Protein AF-A0A534MS33-F1 (afdb_monomer_lite)

Foldseek 3Di:
DDPPPPPLDQKDWDKPVCDVPQADLVRHGDDDPPKDFPDKDFQKWKWKWWAPDDDDIDTRDHTPLAGFGWMWTDIPFKIKIKGQDDLCVVLVVQPDPVSVVVSVVVSVVSVVSNVSSMIIMMIGGLVQWAWPDWDFDFDFWGKIWTWTQGVVRITMIMIMTRNDGGDVVVSVSVVVSNPD

Radius of gyration: 16.71 Å; chains: 1; bounding box: 50×50×39 Å

pLDDT: mean 86.31, std 13.97, range [28.98, 98.0]

Sequence (180 aa):
METTTYSSAGVRAGDSEGLGRVYAESGDIVLIPDEEVLKTSPGWDIDVTSPWRKILPKLIFAGFSGKASSELYITNQRIVLLREIDLWRELREELSPLGIPSAAAKELHLRRLKSAGVRQFCEIKPRNFRVVRMKRLDRRWSWLDLRLLDVDNTRYEITFAKTEGLDPETLTLIQAQFQH

Structure (mmCIF, N/CA/C/O backbone):
data_AF-A0A534MS33-F1
#
_entry.id   AF-A0A534MS33-F1
#
loop_
_atom_site.group_PDB
_atom_site.id
_atom_site.type_symbol
_atom_site.label_atom_id
_atom_site.label_alt_id
_atom_site.label_comp_id
_atom_site.label_asym_id
_atom_site.label_entity_id
_atom_site.label_seq_id
_atom_site.pdbx_PDB_ins_code
_atom_site.Cartn_x
_atom_site.Cartn_y
_atom_site.Cartn_z
_atom_site.occupancy
_atom_site.B_iso_or_equiv
_atom_site.auth_seq_id
_atom_site.auth_comp_id
_atom_site.auth_asym_id
_atom_site.auth_atom_id
_atom_site.pdbx_PDB_model_num
ATOM 1 N N . MET A 1 1 ? -5.876 -30.493 -7.599 1.00 35.25 1 MET A N 1
ATOM 2 C CA . MET A 1 1 ? -6.443 -29.231 -7.080 1.00 35.25 1 MET A CA 1
ATOM 3 C C . MET A 1 1 ? -5.597 -28.820 -5.896 1.00 35.25 1 MET A C 1
ATOM 5 O O . MET A 1 1 ? -5.782 -29.352 -4.812 1.00 35.25 1 MET A O 1
ATOM 9 N N . GLU A 1 2 ? -4.606 -27.965 -6.125 1.00 28.98 2 GLU A N 1
ATOM 10 C CA . GLU A 1 2 ? -3.799 -27.407 -5.042 1.00 28.98 2 GLU A CA 1
ATOM 11 C C . GLU A 1 2 ? -4.600 -26.278 -4.398 1.00 28.98 2 GLU A C 1
ATOM 13 O O . GLU A 1 2 ? -4.785 -25.206 -4.975 1.00 28.98 2 GLU A O 1
ATOM 18 N N . THR A 1 3 ? -5.138 -26.545 -3.210 1.00 31.30 3 THR A N 1
ATOM 19 C CA . THR A 1 3 ? -5.645 -25.514 -2.306 1.00 31.30 3 THR A CA 1
ATOM 20 C C . THR A 1 3 ? -4.481 -24.599 -1.963 1.00 31.30 3 THR A C 1
ATOM 22 O O . THR A 1 3 ? -3.676 -24.900 -1.085 1.00 31.30 3 THR A O 1
ATOM 25 N N . THR A 1 4 ? -4.365 -23.503 -2.709 1.00 34.94 4 THR A N 1
ATOM 26 C CA . THR A 1 4 ? -3.428 -22.427 -2.407 1.00 34.94 4 THR A CA 1
ATOM 27 C C . THR A 1 4 ? -3.861 -21.858 -1.065 1.00 34.94 4 THR A C 1
ATOM 29 O O . THR A 1 4 ? -4.913 -21.227 -0.965 1.00 34.94 4 THR A O 1
ATOM 32 N N . THR A 1 5 ? -3.099 -22.153 -0.017 1.00 36.44 5 THR A N 1
ATOM 33 C CA . THR A 1 5 ? -3.295 -21.608 1.322 1.00 36.44 5 THR A CA 1
ATOM 34 C C . THR A 1 5 ? -3.230 -20.090 1.195 1.00 36.44 5 THR A C 1
ATOM 36 O O . THR A 1 5 ? -2.153 -19.519 1.021 1.00 36.44 5 THR A O 1
ATOM 39 N N . TYR A 1 6 ? -4.387 -19.426 1.195 1.00 42.19 6 TYR A N 1
ATOM 40 C CA . TYR A 1 6 ? -4.446 -17.975 1.281 1.00 42.19 6 TYR A CA 1
ATOM 41 C C . TYR A 1 6 ? -3.766 -17.601 2.591 1.00 42.19 6 TYR A C 1
ATOM 43 O O . TYR A 1 6 ? -4.281 -17.892 3.668 1.00 42.19 6 TYR A O 1
ATOM 51 N N . SER A 1 7 ? -2.570 -17.021 2.497 1.00 46.31 7 SER A N 1
ATOM 52 C CA . SER A 1 7 ? -1.886 -16.480 3.662 1.00 46.31 7 SER A CA 1
ATOM 53 C C . SER A 1 7 ? -2.839 -15.501 4.352 1.00 46.31 7 SER A C 1
ATOM 55 O O . SER A 1 7 ? -3.325 -14.552 3.730 1.00 46.31 7 SER A O 1
ATOM 57 N N . SER A 1 8 ? -3.130 -15.772 5.625 1.00 61.47 8 SER A N 1
ATOM 58 C CA . SER A 1 8 ? -3.946 -14.947 6.523 1.00 61.47 8 SER A CA 1
ATOM 59 C C . SER A 1 8 ? -3.310 -13.594 6.837 1.00 61.47 8 SER A C 1
ATOM 61 O O . SER A 1 8 ? -3.941 -12.775 7.501 1.00 61.47 8 SER A O 1
ATOM 63 N N . ALA A 1 9 ? -2.083 -13.355 6.363 1.00 78.19 9 ALA A N 1
ATOM 64 C CA . ALA A 1 9 ? -1.310 -12.168 6.670 1.00 78.19 9 ALA A CA 1
ATOM 65 C C . ALA A 1 9 ? -2.086 -10.893 6.318 1.00 78.19 9 ALA A C 1
ATOM 67 O O . ALA A 1 9 ? -2.574 -10.725 5.194 1.00 78.19 9 ALA A O 1
ATOM 68 N N . GLY A 1 10 ? -2.169 -9.978 7.283 1.00 87.62 10 GLY A N 1
ATOM 69 C CA . GLY A 1 10 ? -2.824 -8.689 7.097 1.00 87.62 10 GLY A CA 1
ATOM 70 C C . GLY A 1 10 ? -2.099 -7.772 6.103 1.00 87.62 10 GLY A C 1
ATOM 71 O O . GLY A 1 10 ? -2.721 -6.852 5.578 1.00 87.62 10 GLY A O 1
ATOM 72 N N . VAL A 1 11 ? -0.817 -8.026 5.798 1.00 92.62 11 VAL A N 1
ATOM 73 C CA . VAL A 1 11 ? -0.078 -7.360 4.709 1.00 92.62 11 VAL A CA 1
ATOM 74 C C . VAL A 1 11 ? 0.503 -8.383 3.740 1.00 92.62 11 VAL A C 1
ATOM 76 O O . VAL A 1 11 ? 1.163 -9.338 4.155 1.00 92.62 11 VAL A O 1
ATOM 79 N N . ARG A 1 12 ? 0.351 -8.113 2.444 1.00 93.75 12 ARG A N 1
ATOM 80 C CA . ARG A 1 12 ? 1.024 -8.815 1.352 1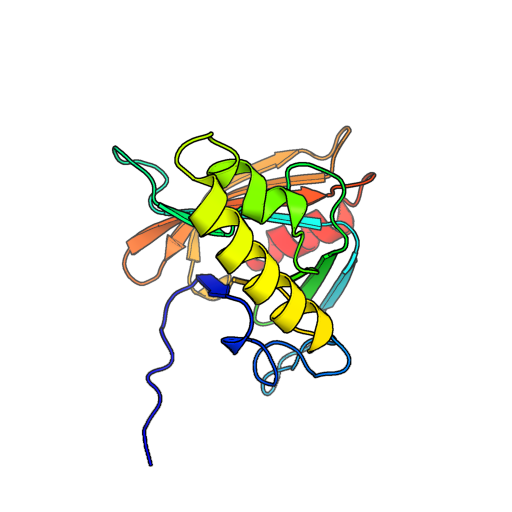.00 93.75 12 ARG A CA 1
ATOM 81 C C . ARG A 1 12 ? 1.672 -7.800 0.415 1.00 93.75 12 ARG A C 1
ATOM 83 O O . ARG A 1 12 ? 1.039 -6.836 0.014 1.00 93.75 12 ARG A O 1
ATOM 90 N N . ALA A 1 13 ? 2.926 -8.017 0.051 1.00 92.94 13 ALA A N 1
ATOM 91 C CA . ALA A 1 13 ? 3.649 -7.170 -0.889 1.00 92.94 13 ALA A CA 1
ATOM 92 C C . ALA A 1 13 ? 4.372 -8.038 -1.917 1.00 92.94 13 ALA A C 1
ATOM 94 O O . ALA A 1 13 ? 4.709 -9.179 -1.599 1.00 92.94 13 ALA A O 1
ATOM 95 N N . GLY A 1 14 ? 4.579 -7.503 -3.117 1.00 90.75 14 GLY A N 1
ATOM 96 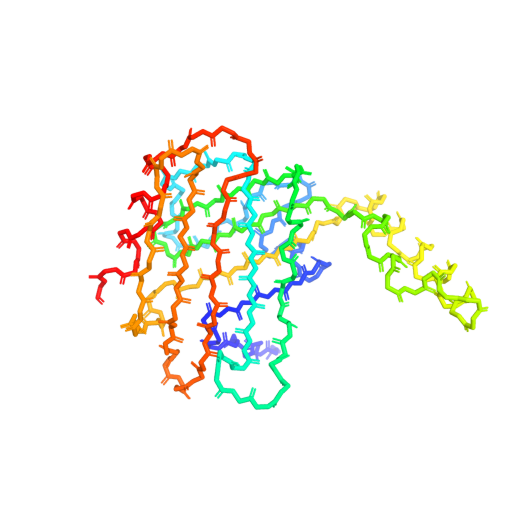C CA . GLY A 1 14 ? 5.119 -8.277 -4.229 1.00 90.75 14 GLY A CA 1
ATOM 97 C C . GLY A 1 14 ? 5.215 -7.510 -5.540 1.00 90.75 14 GLY A C 1
ATOM 98 O O . GLY A 1 14 ? 5.023 -6.290 -5.572 1.00 90.75 14 GLY A O 1
ATOM 99 N N . ASP A 1 15 ? 5.474 -8.240 -6.625 1.00 88.94 15 ASP A N 1
ATOM 100 C CA . ASP A 1 15 ? 5.525 -7.705 -7.985 1.00 88.94 15 ASP A CA 1
ATOM 101 C C . ASP A 1 15 ? 4.726 -8.555 -8.994 1.00 88.94 15 ASP A C 1
ATOM 103 O O . ASP A 1 15 ? 3.513 -8.386 -9.166 1.00 88.94 15 ASP A O 1
ATOM 107 N N . SER A 1 16 ? 5.404 -9.474 -9.666 1.00 87.50 16 SER A N 1
ATOM 108 C CA . SER A 1 16 ? 4.950 -10.385 -10.706 1.00 87.50 16 SER A CA 1
ATOM 109 C C . SER A 1 16 ? 3.838 -11.316 -10.237 1.00 87.50 16 SER A C 1
ATOM 111 O O . SER A 1 16 ? 2.923 -11.606 -11.005 1.00 87.50 16 SER A O 1
ATOM 113 N N . GLU A 1 17 ? 3.828 -11.720 -8.965 1.00 90.69 17 GLU A N 1
ATOM 114 C CA . GLU A 1 17 ? 2.752 -12.532 -8.392 1.00 90.69 17 GLU A CA 1
ATOM 115 C C . GLU A 1 17 ? 1.438 -11.760 -8.191 1.00 90.69 17 GLU A C 1
ATOM 117 O O . GLU A 1 17 ? 0.418 -12.360 -7.825 1.00 90.69 17 GLU A O 1
ATOM 122 N N . GLY A 1 18 ? 1.468 -10.437 -8.367 1.00 89.31 18 GLY A N 1
ATOM 123 C CA . GLY A 1 18 ? 0.291 -9.577 -8.359 1.00 89.31 18 GLY A CA 1
ATOM 124 C C . GLY A 1 18 ? -0.425 -9.531 -9.708 1.00 89.31 18 GLY A C 1
ATOM 125 O O . GLY A 1 18 ? -1.631 -9.281 -9.731 1.00 89.31 18 GLY A O 1
ATOM 126 N N . LEU A 1 19 ? 0.259 -9.822 -10.817 1.00 92.31 19 LEU A N 1
ATOM 127 C CA . LEU A 1 19 ? -0.343 -9.766 -12.148 1.00 92.31 19 LEU A CA 1
ATOM 128 C C . LEU A 1 19 ? -1.419 -10.854 -12.312 1.00 92.31 19 LEU A C 1
ATOM 130 O O . LEU A 1 19 ? -1.204 -12.027 -12.003 1.00 92.31 19 LEU A O 1
ATOM 134 N N . GLY A 1 20 ? -2.609 -10.447 -12.752 1.00 91.00 20 GLY A N 1
ATOM 135 C CA . GLY A 1 20 ? -3.798 -11.293 -12.878 1.00 91.00 20 GLY A CA 1
ATOM 136 C C . GLY A 1 20 ? -4.455 -11.682 -11.546 1.00 91.00 20 GLY A C 1
ATOM 137 O O . GLY A 1 20 ? -5.438 -12.418 -11.554 1.00 91.00 20 GLY A O 1
ATOM 138 N N . ARG A 1 21 ? -3.929 -11.220 -10.400 1.00 92.81 21 ARG A N 1
ATOM 139 C CA . ARG A 1 21 ? -4.440 -11.560 -9.053 1.00 92.81 21 ARG A CA 1
ATOM 140 C C . ARG A 1 21 ? -4.799 -10.341 -8.209 1.00 92.81 21 ARG A C 1
ATOM 142 O O . ARG A 1 21 ? -5.803 -10.352 -7.508 1.00 92.81 21 ARG A O 1
ATOM 149 N N . VAL A 1 22 ? -3.941 -9.331 -8.232 1.00 94.38 22 VAL A N 1
ATOM 150 C CA . VAL A 1 22 ? -4.093 -8.051 -7.529 1.00 94.38 22 VAL A CA 1
ATOM 151 C C . VAL A 1 22 ? -4.350 -6.939 -8.535 1.00 94.38 22 VAL A C 1
ATOM 153 O O . VAL A 1 22 ? -5.154 -6.056 -8.265 1.00 94.38 22 VAL A O 1
ATOM 156 N N . TYR A 1 23 ? -3.711 -7.002 -9.703 1.00 94.62 23 TYR A N 1
ATOM 157 C CA . TYR A 1 23 ? -3.913 -6.055 -10.793 1.00 94.62 23 TYR A CA 1
ATOM 158 C C . TYR A 1 23 ? -3.936 -6.763 -12.150 1.00 94.62 23 TYR A C 1
ATOM 160 O O . TYR A 1 23 ? -3.331 -7.823 -12.319 1.00 94.62 23 TYR A O 1
ATOM 168 N N . ALA A 1 24 ? -4.676 -6.202 -13.100 1.00 92.50 24 ALA A N 1
ATOM 169 C CA . ALA A 1 24 ? -4.815 -6.715 -14.456 1.00 92.50 24 ALA A CA 1
ATOM 170 C C . ALA A 1 24 ? -3.652 -6.249 -15.344 1.00 92.50 24 ALA A C 1
ATOM 172 O O . ALA A 1 24 ? -2.879 -5.372 -14.965 1.00 92.50 24 ALA A O 1
ATOM 173 N N . GLU A 1 25 ? -3.550 -6.790 -16.559 1.00 88.94 25 GLU A N 1
ATOM 174 C CA . GLU A 1 25 ? -2.562 -6.336 -17.552 1.00 88.94 25 GLU A CA 1
ATOM 175 C C . GLU A 1 25 ? -2.744 -4.858 -17.939 1.00 88.94 25 GLU A C 1
ATOM 177 O O . GLU A 1 25 ? -1.766 -4.179 -18.241 1.00 88.94 25 GLU A O 1
ATOM 182 N N . SER A 1 26 ? -3.974 -4.329 -17.862 1.00 88.75 26 SER A N 1
ATOM 183 C CA . SER A 1 26 ? -4.252 -2.892 -18.018 1.00 88.75 26 SER A CA 1
ATOM 184 C C . SER A 1 26 ? -3.637 -2.042 -16.902 1.00 88.75 26 SER A C 1
ATOM 186 O O . SER A 1 26 ? -3.426 -0.841 -17.072 1.00 88.75 26 SER A O 1
ATOM 188 N N . GLY A 1 27 ? -3.322 -2.666 -15.765 1.00 86.50 27 GLY A N 1
ATOM 189 C CA . GLY A 1 27 ? -2.829 -2.018 -14.563 1.00 86.50 27 GLY A CA 1
ATOM 190 C C . GLY A 1 27 ? -3.897 -1.685 -13.526 1.00 86.50 27 GLY A C 1
ATOM 191 O O . GLY A 1 27 ? -3.531 -1.256 -12.431 1.00 86.50 27 GLY A O 1
ATOM 192 N N . ASP A 1 28 ? -5.173 -1.898 -13.847 1.00 90.81 28 ASP A N 1
ATOM 193 C CA . ASP A 1 28 ? -6.286 -1.689 -12.919 1.00 90.81 28 ASP A CA 1
ATOM 194 C C . ASP A 1 28 ? -6.288 -2.753 -11.818 1.00 90.81 28 ASP A C 1
ATOM 196 O O . ASP A 1 28 ? -5.820 -3.878 -12.020 1.00 90.81 28 ASP A O 1
ATOM 200 N N . ILE A 1 29 ? -6.851 -2.427 -10.654 1.00 95.38 29 ILE A N 1
ATOM 201 C CA . ILE A 1 29 ? -7.039 -3.401 -9.575 1.00 95.38 29 ILE A CA 1
ATOM 202 C C . ILE A 1 29 ? -7.985 -4.536 -10.008 1.00 95.38 29 ILE A C 1
ATOM 204 O O . ILE A 1 29 ? -9.042 -4.308 -10.594 1.00 95.38 29 ILE A O 1
ATOM 208 N N . VAL A 1 30 ? -7.623 -5.776 -9.677 1.00 96.50 30 VAL A N 1
ATOM 209 C CA . VAL A 1 30 ? -8.512 -6.939 -9.807 1.00 96.50 30 VAL A CA 1
ATOM 210 C C . VAL A 1 30 ? -9.322 -7.059 -8.528 1.00 96.50 30 VAL A C 1
ATOM 212 O O . VAL A 1 30 ? -8.767 -7.384 -7.476 1.00 96.50 30 VAL A O 1
ATOM 215 N N . LEU A 1 31 ? -10.625 -6.800 -8.623 1.00 95.75 31 LEU A N 1
ATOM 216 C CA . LEU A 1 31 ? -11.543 -6.883 -7.492 1.00 95.75 31 LEU A CA 1
ATOM 217 C C . LEU A 1 31 ? -11.856 -8.337 -7.130 1.00 95.75 31 LEU A C 1
ATOM 219 O O . LEU A 1 31 ? -12.040 -9.185 -8.007 1.00 95.75 31 LEU A O 1
ATOM 223 N N . ILE A 1 32 ? -11.927 -8.622 -5.832 1.00 93.62 32 ILE A N 1
ATOM 224 C CA . ILE A 1 32 ? -12.470 -9.889 -5.321 1.00 93.62 32 ILE A CA 1
ATOM 225 C C . ILE A 1 32 ? -14.007 -9.817 -5.236 1.00 93.62 32 ILE A C 1
ATOM 227 O O . ILE A 1 32 ? -14.574 -8.728 -5.323 1.00 93.62 32 ILE A O 1
ATOM 231 N N . PRO A 1 33 ? -14.721 -10.953 -5.103 1.00 94.44 33 PRO A N 1
ATOM 232 C CA . PRO A 1 33 ? -16.175 -10.930 -4.961 1.00 94.44 33 PRO A CA 1
ATOM 233 C C . PRO A 1 33 ? -16.627 -10.013 -3.816 1.00 94.44 33 PRO A C 1
ATOM 235 O O . PRO A 1 33 ? -16.017 -10.004 -2.744 1.00 94.44 33 PRO A O 1
ATOM 238 N N . ASP A 1 34 ? -17.676 -9.228 -4.073 1.00 95.00 34 ASP A N 1
ATOM 239 C CA . ASP A 1 34 ? -18.244 -8.225 -3.158 1.00 95.00 34 ASP A CA 1
ATOM 240 C C . ASP A 1 34 ? -17.270 -7.096 -2.753 1.00 95.00 34 ASP A C 1
ATOM 242 O O . ASP A 1 34 ? -17.501 -6.364 -1.782 1.00 95.00 34 ASP A O 1
ATOM 246 N N . GLU A 1 35 ? -16.141 -6.963 -3.455 1.00 96.88 35 GLU A N 1
ATOM 247 C CA . GLU A 1 35 ? -15.215 -5.849 -3.290 1.00 96.88 35 GLU A CA 1
ATOM 248 C C . GLU A 1 35 ? -15.624 -4.686 -4.187 1.00 96.88 35 GLU A C 1
ATOM 250 O O . GLU A 1 35 ? -15.779 -4.831 -5.398 1.00 96.88 35 GLU A O 1
ATOM 255 N N . GLU A 1 36 ? -15.738 -3.507 -3.588 1.00 97.00 36 GLU A N 1
ATOM 256 C CA . GLU A 1 36 ? -16.054 -2.269 -4.289 1.00 97.00 36 GLU A CA 1
ATOM 257 C C . GLU A 1 36 ? -14.983 -1.223 -4.001 1.00 97.00 36 GLU A C 1
ATOM 259 O O . GLU A 1 36 ? -14.555 -1.037 -2.855 1.00 97.00 36 GLU A O 1
ATOM 264 N N . VAL A 1 37 ? -14.559 -0.516 -5.048 1.00 97.62 37 VAL A N 1
ATOM 265 C CA . VAL A 1 37 ? -13.640 0.614 -4.913 1.00 97.62 37 VAL A CA 1
ATOM 266 C C . VAL A 1 37 ? -14.396 1.784 -4.297 1.00 97.62 37 VAL A C 1
ATOM 268 O O . VAL A 1 37 ? -15.298 2.348 -4.909 1.00 97.62 37 VAL A O 1
ATOM 271 N N . LEU A 1 38 ? -13.993 2.174 -3.089 1.00 97.62 38 LEU A N 1
ATOM 272 C CA . LEU A 1 38 ? -14.515 3.357 -2.409 1.00 97.62 38 LEU A CA 1
ATOM 273 C C . LEU A 1 38 ? -13.832 4.622 -2.927 1.00 97.62 38 LEU A C 1
ATOM 275 O O . LEU A 1 38 ? -14.466 5.668 -3.054 1.00 97.62 38 LEU A O 1
ATOM 279 N N . LYS A 1 39 ? -12.525 4.535 -3.201 1.00 97.31 39 LYS A N 1
ATOM 280 C CA . LYS A 1 39 ? -11.740 5.639 -3.753 1.00 97.31 39 LYS A CA 1
ATOM 281 C C . LYS A 1 39 ? -10.471 5.149 -4.434 1.00 97.31 39 LYS A C 1
ATOM 283 O O . LYS A 1 39 ? -9.802 4.248 -3.932 1.00 97.31 39 LYS A O 1
ATOM 288 N N . THR A 1 40 ? -10.097 5.849 -5.496 1.00 97.00 40 THR A N 1
ATOM 289 C CA . THR A 1 40 ? -8.774 5.765 -6.114 1.00 97.00 40 THR A CA 1
ATOM 290 C C . THR A 1 40 ? -8.076 7.113 -5.963 1.00 97.00 40 THR A C 1
ATOM 292 O O . THR A 1 40 ? -8.693 8.158 -6.181 1.00 97.00 40 THR A O 1
ATOM 295 N N . SER A 1 41 ? -6.808 7.118 -5.551 1.00 95.56 41 SER A N 1
ATOM 296 C CA . SER A 1 41 ? -6.026 8.349 -5.411 1.00 95.56 41 SER A CA 1
ATOM 297 C C . SER A 1 41 ? -4.579 8.141 -5.872 1.00 95.56 41 SER A C 1
ATOM 299 O O . SER A 1 41 ? -3.881 7.287 -5.321 1.00 95.56 41 SER A O 1
ATOM 301 N N . PRO A 1 42 ? -4.088 8.917 -6.854 1.00 94.88 42 PRO A N 1
ATOM 302 C CA . PRO A 1 42 ? -2.712 8.806 -7.327 1.00 94.88 42 PRO A CA 1
ATOM 303 C C . PRO A 1 42 ? -1.722 9.485 -6.373 1.00 94.88 42 PRO A C 1
ATOM 305 O O . PRO A 1 42 ? -2.115 10.296 -5.534 1.00 94.88 42 PRO A O 1
ATOM 308 N N . GLY A 1 43 ? -0.424 9.221 -6.525 1.00 93.31 43 GLY A N 1
ATOM 309 C CA . GLY A 1 43 ? 0.634 9.959 -5.820 1.00 93.31 43 GLY A CA 1
ATOM 310 C C . GLY A 1 43 ? 0.642 9.707 -4.312 1.00 93.31 43 GLY A C 1
ATOM 311 O O . GLY A 1 43 ? 0.741 10.639 -3.510 1.00 93.31 43 GLY A O 1
ATOM 312 N N . TRP A 1 44 ? 0.477 8.444 -3.934 1.00 94.19 44 TRP A N 1
ATOM 313 C CA . TRP A 1 44 ? 0.560 7.957 -2.561 1.00 94.19 44 TRP A CA 1
ATOM 314 C C . TRP A 1 44 ? 1.716 6.983 -2.406 1.00 94.19 44 TRP A C 1
ATOM 316 O O . TRP A 1 44 ? 2.129 6.312 -3.342 1.00 94.19 44 TRP A O 1
ATOM 326 N N . ASP A 1 45 ? 2.234 6.873 -1.205 1.00 93.50 45 ASP A N 1
ATOM 327 C CA . ASP A 1 45 ? 3.324 5.974 -0.898 1.00 93.50 45 ASP A CA 1
ATOM 328 C C . ASP A 1 45 ? 3.010 5.221 0.384 1.00 93.50 45 ASP A C 1
ATOM 330 O O . ASP A 1 45 ? 2.336 5.745 1.280 1.00 93.50 45 ASP A O 1
ATOM 334 N N . ILE A 1 46 ? 3.476 3.977 0.433 1.00 94.69 46 ILE A N 1
ATOM 335 C CA . ILE A 1 46 ? 3.323 3.103 1.587 1.00 94.69 46 ILE A CA 1
ATOM 336 C C . ILE A 1 46 ? 4.695 2.579 1.967 1.00 94.69 46 ILE A C 1
ATOM 338 O O . ILE A 1 46 ? 5.412 2.051 1.119 1.00 94.69 46 ILE A O 1
ATOM 342 N N . ASP A 1 47 ? 5.018 2.684 3.250 1.00 93.94 47 ASP A N 1
ATOM 343 C CA . ASP A 1 47 ? 6.154 2.004 3.857 1.00 93.94 47 ASP A CA 1
ATOM 344 C C . ASP A 1 47 ? 5.652 1.006 4.901 1.00 93.94 47 ASP A C 1
ATOM 346 O O . ASP A 1 47 ? 4.838 1.362 5.758 1.00 93.94 47 ASP A O 1
ATOM 350 N N . VAL A 1 48 ? 6.108 -0.245 4.814 1.00 93.81 48 VAL A N 1
ATOM 351 C CA . VAL A 1 48 ? 5.723 -1.319 5.735 1.00 93.81 48 VAL A CA 1
ATOM 352 C C . VAL A 1 48 ? 6.949 -2.007 6.306 1.00 93.81 48 VAL A C 1
ATOM 354 O O . VAL A 1 48 ? 7.748 -2.604 5.578 1.00 93.81 48 VAL A O 1
ATOM 357 N N . THR A 1 49 ? 7.025 -2.042 7.634 1.00 92.38 49 THR A N 1
ATOM 358 C CA . THR A 1 49 ? 8.035 -2.809 8.368 1.00 92.38 49 THR A CA 1
ATOM 359 C C . THR A 1 49 ? 7.403 -3.741 9.395 1.00 92.38 49 THR A C 1
ATOM 361 O O . THR A 1 49 ? 6.317 -3.494 9.926 1.00 92.38 49 THR A O 1
ATOM 364 N N . SER A 1 50 ? 8.095 -4.838 9.697 1.00 88.75 50 SER A N 1
ATOM 365 C CA . SER A 1 50 ? 7.698 -5.781 10.739 1.00 88.75 50 SER A CA 1
ATOM 366 C C . SER A 1 50 ? 8.926 -6.422 11.387 1.00 88.75 50 SER A C 1
ATOM 368 O O . SER A 1 50 ? 9.805 -6.908 10.674 1.00 88.75 50 SER A O 1
ATOM 370 N N . PRO A 1 51 ? 9.023 -6.483 12.727 1.00 86.62 51 PRO A N 1
ATOM 371 C CA . PRO A 1 51 ? 8.177 -5.827 13.731 1.00 86.62 51 PRO A CA 1
ATOM 372 C C . PRO A 1 51 ? 8.577 -4.362 14.016 1.00 86.62 51 PRO A C 1
ATOM 374 O O . PRO A 1 51 ? 9.761 -4.053 14.029 1.00 86.62 51 PRO A O 1
ATOM 377 N N . TRP A 1 52 ? 7.640 -3.480 14.415 1.00 79.44 52 TRP A N 1
ATOM 378 C CA . TRP A 1 52 ? 7.951 -2.069 14.791 1.00 79.44 52 TRP A CA 1
ATOM 379 C C . TRP A 1 52 ? 8.825 -1.885 16.043 1.00 79.44 52 TRP A C 1
ATOM 381 O O . TRP A 1 52 ? 9.261 -0.784 16.372 1.00 79.44 52 TRP A O 1
ATOM 3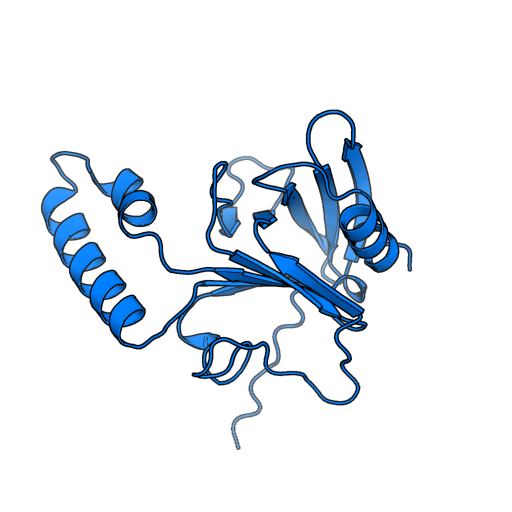91 N N . ARG A 1 53 ? 8.998 -2.935 16.850 1.00 67.62 53 ARG A N 1
ATOM 392 C CA . ARG A 1 53 ? 9.801 -2.920 18.083 1.00 67.62 53 ARG A CA 1
ATOM 393 C C . ARG A 1 53 ? 10.485 -4.271 18.229 1.00 67.62 53 ARG A C 1
ATOM 395 O O . ARG A 1 53 ? 9.916 -5.153 18.871 1.00 67.62 53 ARG A O 1
ATOM 402 N N . LYS A 1 54 ? 11.664 -4.416 17.617 1.00 66.12 54 LYS A N 1
ATOM 403 C CA . LYS A 1 54 ? 12.766 -5.338 17.962 1.00 66.12 54 LYS A CA 1
ATOM 404 C C . LYS A 1 54 ? 14.031 -4.893 17.209 1.00 66.12 54 LYS A C 1
ATOM 406 O O . LYS A 1 54 ? 13.955 -4.115 16.264 1.00 66.12 54 LYS A O 1
ATOM 411 N N . ILE A 1 55 ? 15.184 -5.367 17.674 1.00 60.84 55 ILE A N 1
ATOM 412 C CA . ILE A 1 55 ? 16.482 -5.243 17.001 1.00 60.84 55 ILE A CA 1
ATOM 413 C C . ILE A 1 55 ? 16.330 -5.829 15.582 1.00 60.84 55 ILE A C 1
ATOM 415 O O . ILE A 1 55 ? 15.910 -6.976 15.465 1.00 60.84 55 ILE A O 1
ATOM 419 N N . LEU A 1 56 ? 16.639 -5.034 14.547 1.00 69.00 56 LEU A N 1
ATOM 420 C CA . LEU A 1 56 ? 16.547 -5.365 13.110 1.00 69.00 56 LEU A CA 1
ATOM 421 C C . LEU A 1 56 ? 15.112 -5.618 12.578 1.00 69.00 56 LEU A C 1
ATOM 423 O O . LEU A 1 56 ? 14.748 -6.765 12.308 1.00 69.00 56 LEU A O 1
ATOM 427 N N . PRO A 1 57 ? 14.281 -4.571 12.397 1.00 77.19 57 PRO A N 1
ATOM 428 C CA . PRO A 1 57 ? 13.002 -4.707 11.698 1.00 77.19 57 PRO A CA 1
ATOM 429 C C . PRO A 1 57 ? 13.216 -5.147 10.242 1.00 77.19 57 PRO A C 1
ATOM 431 O O . PRO A 1 57 ? 14.109 -4.643 9.560 1.00 77.19 57 PRO A O 1
ATOM 434 N N . LYS A 1 58 ? 12.377 -6.065 9.750 1.00 83.50 58 LYS A N 1
ATOM 435 C CA . LYS A 1 58 ? 12.362 -6.455 8.339 1.00 83.50 58 LYS A CA 1
ATOM 436 C C . LYS A 1 58 ? 11.501 -5.470 7.556 1.00 83.50 58 LYS A C 1
ATOM 438 O O . LYS A 1 58 ? 10.336 -5.248 7.893 1.00 83.50 58 LYS A O 1
ATOM 443 N N . LEU A 1 59 ? 12.070 -4.916 6.492 1.00 83.25 59 LEU A N 1
ATOM 444 C CA . LEU A 1 59 ? 11.331 -4.152 5.496 1.00 83.25 59 LEU A CA 1
ATOM 445 C C . LEU A 1 59 ? 10.479 -5.120 4.669 1.00 83.25 59 LEU A C 1
ATOM 447 O O . LEU A 1 59 ? 11.004 -6.074 4.094 1.00 83.25 59 LEU A O 1
ATOM 451 N N . ILE A 1 60 ? 9.165 -4.916 4.671 1.00 85.88 60 ILE A N 1
ATOM 452 C CA . ILE A 1 60 ? 8.218 -5.714 3.879 1.00 85.88 60 ILE A CA 1
ATOM 453 C C . ILE A 1 60 ? 7.960 -5.021 2.551 1.00 85.88 60 ILE A C 1
ATOM 455 O O . ILE A 1 60 ? 7.943 -5.670 1.510 1.00 85.88 60 ILE A O 1
ATOM 459 N N . PHE A 1 61 ? 7.767 -3.707 2.595 1.00 87.00 61 PHE A N 1
ATOM 460 C CA . PHE A 1 61 ? 7.532 -2.908 1.408 1.00 87.00 61 PHE A CA 1
ATOM 461 C C . PHE A 1 61 ? 8.099 -1.513 1.621 1.00 87.00 61 PHE A C 1
ATOM 463 O O . PHE A 1 61 ? 7.649 -0.800 2.509 1.00 87.00 61 PHE A O 1
ATOM 470 N N . ALA A 1 62 ? 9.101 -1.148 0.825 1.00 84.44 62 ALA A N 1
ATOM 471 C CA . ALA A 1 62 ? 9.821 0.106 0.981 1.00 84.44 62 ALA A CA 1
ATOM 472 C C . ALA A 1 62 ? 9.069 1.271 0.326 1.00 84.44 62 ALA A C 1
ATOM 474 O O . ALA A 1 62 ? 8.977 1.325 -0.907 1.00 84.44 62 ALA A O 1
ATOM 475 N N . GLY A 1 63 ? 8.617 2.252 1.103 1.00 81.06 63 GLY A N 1
ATOM 476 C CA . GLY A 1 63 ? 8.046 3.495 0.559 1.00 81.06 63 GLY A CA 1
ATOM 477 C C . GLY A 1 63 ? 9.104 4.357 -0.135 1.00 81.06 63 GLY A C 1
ATOM 478 O O . GLY A 1 63 ? 10.234 4.403 0.336 1.00 81.06 63 GLY A O 1
ATOM 479 N N . PHE A 1 64 ? 8.788 5.006 -1.256 1.00 76.75 64 PHE A N 1
ATOM 480 C CA . PHE A 1 64 ? 9.659 5.835 -2.109 1.00 76.75 64 PHE A CA 1
ATOM 481 C C . PHE A 1 64 ? 10.195 7.122 -1.457 1.00 76.75 64 PHE A C 1
ATOM 483 O O . PHE A 1 64 ? 11.243 7.608 -1.885 1.00 76.75 64 PHE A O 1
ATOM 490 N N . SER A 1 65 ? 9.559 7.650 -0.401 1.00 69.62 65 SER A N 1
ATOM 491 C CA . SER A 1 65 ? 9.986 8.894 0.288 1.00 69.62 65 SER A CA 1
ATOM 492 C C . SER A 1 65 ? 10.128 10.119 -0.642 1.00 69.62 65 SER A C 1
ATOM 4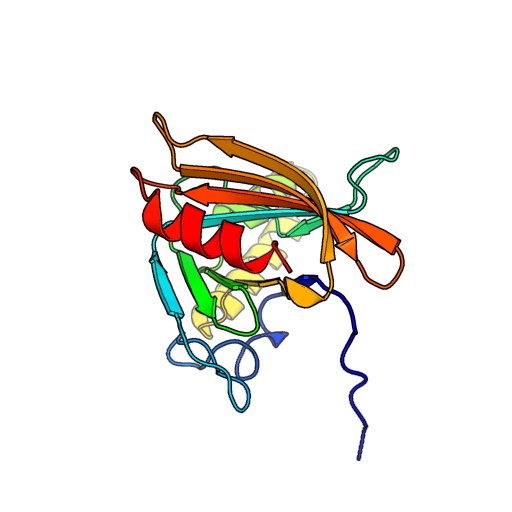94 O O . SER A 1 65 ? 10.863 11.061 -0.344 1.00 69.62 65 SER A O 1
ATOM 496 N N . GLY A 1 66 ? 9.436 10.102 -1.784 1.00 73.00 66 GLY A N 1
ATOM 497 C CA . GLY A 1 66 ? 9.521 11.088 -2.861 1.00 73.00 66 GLY A CA 1
ATOM 498 C C . GLY A 1 66 ? 8.363 10.927 -3.846 1.00 73.00 66 GLY A C 1
ATOM 499 O O . GLY A 1 66 ? 7.450 10.144 -3.593 1.00 73.00 66 GLY A O 1
ATOM 500 N N . LYS A 1 67 ? 8.378 11.664 -4.965 1.00 77.94 67 LYS A N 1
ATOM 501 C CA . LYS A 1 67 ? 7.325 11.569 -5.990 1.00 77.94 67 LYS A CA 1
ATOM 502 C C . LYS A 1 67 ? 7.284 10.149 -6.564 1.00 77.94 67 LYS A C 1
ATOM 504 O O . LYS A 1 67 ? 8.236 9.727 -7.213 1.00 77.94 67 LYS A O 1
ATOM 509 N N . ALA A 1 68 ? 6.184 9.437 -6.336 1.00 70.00 68 ALA A N 1
ATOM 510 C CA . ALA A 1 68 ? 5.964 8.098 -6.866 1.00 70.00 68 ALA A CA 1
ATOM 511 C C . ALA A 1 68 ? 4.863 8.133 -7.933 1.00 70.00 68 ALA A C 1
ATOM 513 O O . ALA A 1 68 ? 3.820 8.756 -7.729 1.00 70.00 68 ALA A O 1
ATOM 514 N N . SER A 1 69 ? 5.091 7.455 -9.063 1.00 86.56 69 SER A N 1
ATOM 515 C CA . SER A 1 69 ? 4.009 7.115 -9.992 1.00 86.56 69 SER A CA 1
ATOM 516 C C . SER A 1 69 ? 3.283 5.904 -9.424 1.00 86.56 69 SER A C 1
ATOM 518 O O . SER A 1 69 ? 3.692 4.755 -9.612 1.00 86.56 69 SER A O 1
ATOM 520 N N . SER A 1 70 ? 2.276 6.191 -8.614 1.00 93.00 70 SER A N 1
ATOM 521 C CA . SER A 1 70 ? 1.540 5.202 -7.850 1.00 93.00 70 SER A CA 1
ATOM 522 C C . SER A 1 70 ? 0.062 5.534 -7.822 1.00 93.00 70 SER A C 1
ATOM 524 O O . SER A 1 70 ? -0.344 6.693 -7.947 1.00 93.00 70 SER A O 1
ATOM 526 N N . GLU A 1 71 ? -0.728 4.500 -7.602 1.00 95.50 71 GLU A N 1
ATOM 527 C CA . GLU A 1 71 ? -2.164 4.580 -7.473 1.00 95.50 71 GLU A CA 1
ATOM 528 C C . GLU A 1 71 ? -2.600 3.788 -6.246 1.00 95.50 71 GLU A C 1
ATOM 530 O O . GLU A 1 71 ? -2.289 2.605 -6.095 1.00 95.50 71 GLU A O 1
ATOM 535 N N . LEU A 1 72 ? -3.262 4.482 -5.325 1.00 96.88 72 LEU A N 1
ATOM 536 C CA . LEU A 1 72 ? -3.806 3.907 -4.109 1.00 96.88 72 LEU A CA 1
ATOM 537 C C . LEU A 1 72 ? -5.289 3.631 -4.313 1.00 96.88 72 LEU A C 1
ATOM 539 O O . LEU A 1 72 ? -6.079 4.553 -4.516 1.00 96.88 72 LEU A O 1
ATOM 543 N N . TYR A 1 73 ? -5.652 2.366 -4.194 1.00 97.94 73 TYR A N 1
ATOM 544 C CA . TYR A 1 73 ? -7.017 1.880 -4.216 1.00 97.94 73 TYR A CA 1
ATOM 545 C C . TYR A 1 73 ? -7.456 1.603 -2.784 1.00 97.94 73 TYR A C 1
ATOM 547 O O . TYR A 1 73 ? -6.822 0.833 -2.059 1.00 97.94 73 TYR A O 1
ATOM 555 N N . ILE A 1 74 ? -8.545 2.235 -2.370 1.00 97.94 74 ILE A N 1
ATOM 556 C CA . ILE A 1 74 ? -9.193 1.976 -1.090 1.00 97.94 74 ILE A CA 1
ATOM 557 C C . ILE A 1 74 ? -10.524 1.316 -1.401 1.00 97.94 74 ILE A C 1
ATOM 559 O O . ILE A 1 74 ? -11.379 1.917 -2.053 1.00 97.94 74 ILE A O 1
ATOM 563 N N . THR A 1 75 ? -10.692 0.082 -0.942 1.00 97.88 75 THR A N 1
ATOM 564 C CA . THR A 1 75 ? -11.913 -0.698 -1.134 1.00 97.88 75 THR A CA 1
ATOM 565 C C . THR A 1 75 ? -12.605 -0.941 0.201 1.00 97.88 75 THR A C 1
ATOM 567 O O . THR A 1 75 ? -12.085 -0.605 1.267 1.00 97.88 75 THR A O 1
ATOM 570 N N . ASN A 1 76 ? -13.804 -1.514 0.156 1.00 96.31 76 ASN A N 1
ATOM 571 C CA . ASN A 1 76 ? -14.539 -1.953 1.345 1.00 96.31 76 ASN A CA 1
ATOM 572 C C . ASN A 1 76 ? -13.914 -3.183 2.049 1.00 96.31 76 ASN A C 1
ATOM 574 O O . ASN A 1 76 ? -14.363 -3.548 3.143 1.00 96.31 76 ASN A O 1
ATOM 578 N N . GLN A 1 77 ? -12.906 -3.827 1.442 1.00 95.75 77 GLN A N 1
ATOM 579 C CA . GLN A 1 77 ? -12.254 -5.032 1.974 1.00 95.75 77 GLN A CA 1
ATOM 580 C C . GLN A 1 77 ? -10.751 -4.855 2.248 1.00 95.75 77 GLN A C 1
ATOM 582 O O . GLN A 1 77 ? -10.226 -5.460 3.189 1.00 95.75 77 GLN A O 1
ATOM 587 N N . ARG A 1 78 ? -10.042 -4.043 1.456 1.00 96.69 78 ARG A N 1
ATOM 588 C CA . ARG A 1 78 ? -8.584 -3.874 1.534 1.00 96.69 78 ARG A CA 1
ATOM 589 C C . ARG A 1 78 ? -8.126 -2.518 1.001 1.00 96.69 78 ARG A C 1
ATOM 591 O O . ARG A 1 78 ? -8.869 -1.759 0.388 1.00 96.69 78 ARG A O 1
ATOM 598 N N . ILE A 1 79 ? -6.861 -2.219 1.249 1.00 98.00 79 ILE A N 1
ATOM 599 C CA . ILE A 1 79 ? -6.159 -1.074 0.681 1.00 98.00 79 ILE A CA 1
ATOM 600 C C . ILE A 1 79 ? -5.016 -1.624 -0.163 1.00 98.00 79 ILE A C 1
ATOM 602 O O . ILE A 1 79 ? -4.237 -2.444 0.322 1.00 98.00 79 ILE A O 1
ATOM 606 N N . VAL A 1 80 ? -4.920 -1.190 -1.416 1.00 97.75 80 VAL A N 1
ATOM 607 C CA . VAL A 1 80 ? -3.904 -1.659 -2.360 1.00 97.75 80 VAL A CA 1
ATOM 608 C C . VAL A 1 80 ? -3.174 -0.464 -2.949 1.00 97.75 80 VAL A C 1
ATOM 610 O O . VAL A 1 80 ? -3.781 0.384 -3.595 1.00 97.75 80 VAL A O 1
ATOM 613 N N . LEU A 1 81 ? -1.861 -0.401 -2.752 1.00 96.81 81 LEU A N 1
ATOM 614 C CA . LEU A 1 81 ? -0.996 0.496 -3.509 1.00 96.81 81 LEU A CA 1
ATOM 615 C C . LEU A 1 81 ? -0.423 -0.264 -4.699 1.00 96.81 81 LEU A C 1
ATOM 617 O O . LEU A 1 81 ? 0.219 -1.294 -4.504 1.00 96.81 81 LEU A O 1
ATOM 621 N N . LEU A 1 82 ? -0.605 0.274 -5.899 1.00 95.50 82 LEU A N 1
ATOM 622 C CA . LEU A 1 82 ? 0.081 -0.158 -7.112 1.00 95.50 82 LEU A CA 1
ATOM 623 C C . LEU A 1 82 ? 1.070 0.923 -7.534 1.00 95.50 82 LEU A C 1
ATOM 625 O O . LEU A 1 82 ? 0.751 2.110 -7.491 1.00 95.50 82 LEU A O 1
ATOM 629 N N . ARG A 1 83 ? 2.270 0.537 -7.961 1.00 92.75 83 ARG A N 1
ATOM 630 C CA . ARG A 1 83 ? 3.246 1.483 -8.516 1.00 92.75 83 ARG A CA 1
ATOM 631 C C . ARG A 1 83 ? 4.136 0.836 -9.560 1.00 92.75 83 ARG A C 1
ATOM 633 O O . ARG A 1 83 ? 4.352 -0.376 -9.556 1.00 92.75 83 ARG A O 1
ATOM 640 N N . GLU A 1 84 ? 4.683 1.659 -10.441 1.00 89.75 84 GLU A N 1
ATOM 641 C CA . GLU A 1 84 ? 5.705 1.194 -11.374 1.00 89.75 84 GLU A CA 1
ATOM 642 C C . GLU A 1 84 ? 6.999 0.795 -10.656 1.00 89.75 84 GLU A C 1
ATOM 644 O O . GLU A 1 84 ? 7.358 1.348 -9.616 1.00 89.75 84 GLU A O 1
ATOM 649 N N . ILE A 1 85 ? 7.740 -0.130 -11.269 1.00 86.56 85 ILE A N 1
ATOM 650 C CA . ILE A 1 85 ? 9.102 -0.460 -10.849 1.00 86.56 85 ILE A CA 1
ATOM 651 C C . ILE A 1 85 ? 10.017 0.747 -11.121 1.00 86.56 85 ILE A C 1
ATOM 653 O O . ILE A 1 85 ? 10.193 1.165 -12.275 1.00 86.56 85 ILE A O 1
ATOM 657 N N . ASP A 1 86 ? 10.629 1.277 -10.058 1.00 82.06 86 ASP A N 1
ATOM 658 C CA . ASP A 1 86 ? 11.680 2.296 -10.123 1.00 82.06 86 ASP A CA 1
ATOM 659 C C . ASP A 1 86 ? 13.061 1.628 -10.093 1.00 82.06 86 ASP A C 1
ATOM 661 O O . ASP A 1 86 ? 13.591 1.261 -9.043 1.00 82.06 86 ASP A O 1
ATOM 665 N N . LEU A 1 87 ? 13.650 1.484 -11.282 1.00 80.44 87 LEU A N 1
ATOM 666 C CA . LEU A 1 87 ? 14.964 0.870 -11.481 1.00 80.44 87 LEU A CA 1
ATOM 667 C C . LEU A 1 87 ? 16.058 1.545 -10.657 1.00 80.44 87 LEU A C 1
ATOM 669 O O . LEU A 1 87 ? 16.885 0.863 -10.059 1.00 80.44 87 LEU A O 1
ATOM 673 N N . TRP A 1 88 ? 16.084 2.878 -10.634 1.00 76.62 88 TRP A N 1
ATOM 674 C CA . TRP A 1 88 ? 17.169 3.613 -9.993 1.00 76.62 88 TRP A CA 1
ATOM 675 C C . TRP A 1 88 ? 17.187 3.348 -8.495 1.00 76.62 88 TRP A C 1
ATOM 677 O O . TRP A 1 88 ? 18.244 3.137 -7.899 1.00 76.62 88 TRP A O 1
ATOM 687 N N . ARG A 1 89 ? 16.002 3.318 -7.887 1.00 74.12 89 ARG A N 1
ATOM 688 C CA . ARG A 1 89 ? 15.860 3.087 -6.458 1.00 74.12 89 ARG A CA 1
ATOM 689 C C . ARG A 1 89 ? 16.206 1.659 -6.058 1.00 74.12 89 ARG A C 1
ATOM 691 O O . ARG A 1 89 ? 16.970 1.480 -5.114 1.00 74.12 89 ARG A O 1
ATOM 698 N N . GLU A 1 90 ? 15.693 0.677 -6.790 1.00 77.50 90 GLU A N 1
ATOM 699 C CA . GLU A 1 90 ? 15.973 -0.741 -6.539 1.00 77.50 90 GLU A CA 1
ATOM 700 C C . GLU A 1 90 ? 17.463 -1.076 -6.699 1.00 77.50 90 GLU A C 1
ATOM 702 O O . GLU A 1 90 ? 17.988 -1.968 -6.032 1.00 77.50 90 GLU A O 1
ATOM 707 N N . LEU A 1 91 ? 18.166 -0.348 -7.570 1.00 77.75 91 LEU A N 1
ATOM 708 C CA . LEU A 1 91 ? 19.599 -0.521 -7.793 1.00 77.75 91 LEU A CA 1
ATOM 709 C C . LEU A 1 91 ? 20.461 0.279 -6.820 1.00 77.75 91 LEU A C 1
ATOM 711 O O . LEU A 1 91 ? 21.594 -0.123 -6.575 1.00 77.75 91 LEU A O 1
ATOM 715 N N . ARG A 1 92 ? 19.954 1.378 -6.243 1.00 72.31 92 ARG A N 1
ATOM 716 C CA . ARG A 1 92 ? 20.733 2.304 -5.401 1.00 72.31 92 ARG A CA 1
ATOM 717 C C . ARG A 1 92 ? 21.463 1.611 -4.253 1.00 72.31 92 ARG A C 1
ATOM 719 O O . ARG A 1 92 ? 22.578 2.009 -3.927 1.00 72.31 92 ARG A O 1
ATOM 726 N N . GLU A 1 93 ? 20.853 0.596 -3.652 1.00 66.69 93 GLU A N 1
ATOM 727 C CA . GLU A 1 93 ? 21.456 -0.173 -2.556 1.00 66.69 93 GLU A CA 1
ATOM 728 C C . GLU A 1 93 ? 22.620 -1.067 -3.020 1.00 66.69 93 GLU A C 1
ATOM 730 O O . GLU A 1 93 ? 23.495 -1.406 -2.228 1.00 66.69 93 GLU A O 1
ATOM 735 N N . GLU A 1 94 ? 22.680 -1.392 -4.314 1.00 65.69 94 GLU A N 1
ATOM 736 C CA . GLU A 1 94 ? 23.686 -2.270 -4.921 1.00 65.69 94 GLU A CA 1
ATOM 737 C C . GLU A 1 94 ? 24.784 -1.517 -5.688 1.00 65.69 94 GLU A C 1
ATOM 739 O O . GLU A 1 94 ? 25.767 -2.129 -6.102 1.00 65.69 94 GLU A O 1
ATOM 744 N N . LEU A 1 95 ? 24.697 -0.184 -5.809 1.00 63.09 95 LEU A N 1
ATOM 745 C CA . LEU A 1 95 ? 25.677 0.672 -6.507 1.00 63.09 95 LEU A CA 1
ATOM 746 C C . LEU A 1 95 ? 27.042 0.810 -5.788 1.00 63.09 95 LEU A C 1
ATOM 748 O O . LEU A 1 95 ? 27.779 1.771 -6.011 1.00 63.09 95 LEU A O 1
ATOM 752 N N . SER A 1 96 ? 27.415 -0.143 -4.933 1.00 62.12 96 SER A N 1
ATOM 753 C CA . SER A 1 96 ? 28.771 -0.226 -4.381 1.00 62.12 96 SER A CA 1
ATOM 754 C C . SER A 1 96 ? 29.738 -0.863 -5.400 1.00 62.12 96 SER A C 1
ATOM 756 O O . SER A 1 96 ? 29.311 -1.702 -6.192 1.00 62.12 96 SER A O 1
ATOM 758 N N . PRO A 1 97 ? 31.051 -0.548 -5.386 1.00 56.94 97 PRO A N 1
ATOM 759 C CA . PRO A 1 97 ? 32.021 -1.119 -6.334 1.00 56.94 97 PRO A CA 1
ATOM 760 C C . PRO A 1 97 ? 32.085 -2.657 -6.341 1.00 56.94 97 PRO A C 1
ATOM 762 O O . PRO A 1 97 ? 32.407 -3.254 -7.363 1.00 56.94 97 PRO A O 1
ATOM 765 N N . LEU A 1 98 ? 31.746 -3.301 -5.218 1.00 61.72 98 LEU A N 1
ATOM 766 C CA . LEU A 1 98 ? 31.663 -4.761 -5.082 1.00 61.72 98 LEU A CA 1
ATOM 767 C C . LEU A 1 98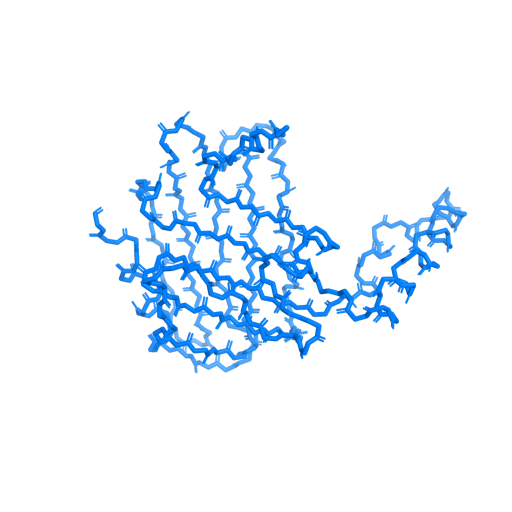 ? 30.305 -5.341 -5.534 1.00 61.72 98 LEU A C 1
ATOM 769 O O . LEU A 1 98 ? 30.198 -6.550 -5.712 1.00 61.72 98 LEU A O 1
ATOM 773 N N . GLY A 1 99 ? 29.286 -4.499 -5.735 1.00 61.97 99 GLY A N 1
ATOM 774 C CA . GLY A 1 99 ? 27.931 -4.866 -6.164 1.00 61.97 99 GLY A CA 1
ATOM 775 C C . GLY A 1 99 ? 27.640 -4.623 -7.649 1.00 61.97 99 GLY A C 1
ATOM 776 O O . GLY A 1 99 ? 26.548 -4.924 -8.112 1.00 61.97 99 GLY A O 1
ATOM 777 N N . ILE A 1 100 ? 28.598 -4.122 -8.438 1.00 63.09 100 ILE A N 1
ATOM 778 C CA . ILE A 1 100 ? 28.372 -3.787 -9.860 1.00 63.09 100 ILE A CA 1
ATOM 779 C C . ILE A 1 100 ? 27.866 -4.990 -10.689 1.00 63.09 100 ILE A C 1
ATOM 781 O O . ILE A 1 100 ? 26.915 -4.817 -11.456 1.00 63.09 100 ILE A O 1
ATOM 785 N N . PRO A 1 101 ? 28.415 -6.218 -10.548 1.00 65.12 101 PRO A N 1
ATOM 786 C CA . PRO A 1 101 ? 27.898 -7.368 -11.291 1.00 65.12 101 PRO A CA 1
ATOM 787 C C . PRO A 1 101 ? 26.478 -7.781 -10.872 1.00 65.12 101 PRO A C 1
ATOM 789 O O . PRO A 1 101 ? 25.686 -8.172 -11.731 1.00 65.12 101 PRO A O 1
ATOM 792 N N . SER A 1 102 ? 26.133 -7.677 -9.580 1.00 73.50 102 SER A N 1
ATOM 793 C CA . SER A 1 102 ? 24.777 -7.986 -9.097 1.00 73.50 102 SER A CA 1
ATOM 794 C C . SER A 1 102 ? 23.776 -6.920 -9.539 1.00 73.50 102 SER A C 1
ATOM 796 O O . SER A 1 102 ? 22.698 -7.265 -10.024 1.00 73.50 102 SER A O 1
ATOM 798 N N . ALA A 1 103 ? 24.183 -5.648 -9.506 1.00 74.81 103 ALA A N 1
ATOM 799 C CA . ALA A 1 103 ? 23.386 -4.520 -9.960 1.00 74.81 103 ALA A CA 1
ATOM 800 C C . ALA A 1 103 ? 23.027 -4.640 -11.450 1.00 74.81 103 ALA A C 1
ATOM 802 O O . ALA A 1 103 ? 21.871 -4.447 -11.812 1.00 74.81 103 ALA A O 1
ATOM 803 N N . ALA A 1 104 ? 23.967 -5.039 -12.315 1.00 78.81 104 ALA A N 1
ATOM 804 C CA . ALA A 1 104 ? 23.688 -5.231 -13.743 1.00 78.81 104 ALA A CA 1
ATOM 805 C C . ALA A 1 104 ? 22.682 -6.370 -14.003 1.00 78.81 104 ALA A C 1
ATOM 807 O O . ALA A 1 104 ? 21.775 -6.239 -14.831 1.00 78.81 104 ALA A O 1
ATOM 808 N N . ALA A 1 105 ? 22.810 -7.488 -13.280 1.00 81.81 105 ALA A N 1
ATOM 809 C CA . ALA A 1 105 ? 21.869 -8.604 -13.383 1.00 81.81 105 ALA A CA 1
ATOM 810 C C . ALA A 1 105 ? 20.467 -8.210 -12.886 1.00 81.81 105 ALA A C 1
ATOM 812 O O . ALA A 1 105 ? 19.465 -8.504 -13.549 1.00 81.81 105 ALA A O 1
ATOM 813 N N . LYS A 1 106 ? 20.397 -7.494 -11.758 1.00 82.25 106 LYS A N 1
ATOM 814 C CA . LYS A 1 106 ? 19.151 -6.966 -11.195 1.00 82.25 106 LYS A CA 1
ATOM 815 C C . LYS A 1 106 ? 18.501 -5.946 -12.120 1.00 82.25 106 LYS A C 1
ATOM 817 O O . LYS A 1 106 ? 17.299 -6.017 -12.353 1.00 82.25 106 LYS A O 1
ATOM 822 N N . GLU A 1 107 ? 19.283 -5.053 -12.715 1.00 84.94 107 GLU A N 1
ATOM 823 C CA . GLU A 1 107 ? 18.786 -4.059 -13.663 1.00 84.94 107 GLU A CA 1
ATOM 824 C C . GLU A 1 107 ? 18.119 -4.730 -14.864 1.00 84.94 107 GLU A C 1
ATOM 826 O O . GLU A 1 107 ? 16.998 -4.377 -15.232 1.00 84.94 107 GLU A O 1
ATOM 831 N N . LEU A 1 108 ? 18.779 -5.729 -15.459 1.00 85.94 108 LEU A N 1
ATOM 832 C CA . LEU A 1 108 ? 18.225 -6.466 -16.592 1.00 85.94 108 LEU A CA 1
ATOM 833 C C . LEU A 1 108 ? 16.914 -7.167 -16.216 1.00 85.94 108 LEU A C 1
ATOM 835 O O . LEU A 1 108 ? 15.958 -7.144 -16.994 1.00 85.94 108 LEU A O 1
ATOM 839 N N . HIS A 1 109 ? 16.858 -7.777 -15.032 1.00 85.75 109 HIS A N 1
ATOM 840 C CA . HIS A 1 109 ? 15.654 -8.429 -14.530 1.00 85.75 109 HIS A CA 1
ATOM 841 C C . HIS A 1 109 ? 14.499 -7.435 -14.334 1.00 85.75 109 HIS A C 1
ATOM 843 O O . HIS A 1 109 ? 13.417 -7.637 -14.883 1.00 85.75 109 HIS A O 1
ATOM 849 N N . LEU A 1 110 ? 14.742 -6.324 -13.640 1.00 85.44 110 LEU A N 1
ATOM 850 C CA . LEU A 1 110 ? 13.733 -5.294 -13.389 1.00 85.44 110 LEU A CA 1
ATOM 851 C C . LEU A 1 110 ? 13.262 -4.615 -14.684 1.00 85.44 110 LEU A C 1
ATOM 853 O O . LEU A 1 110 ? 12.076 -4.328 -14.830 1.00 85.44 110 LEU A O 1
ATOM 857 N N . ARG A 1 111 ? 14.157 -4.403 -15.660 1.00 87.50 111 ARG A N 1
ATOM 858 C CA . ARG A 1 111 ? 13.783 -3.902 -16.994 1.00 87.50 111 ARG A CA 1
ATOM 859 C C . ARG A 1 111 ? 12.861 -4.878 -17.717 1.00 87.50 111 ARG A C 1
ATOM 861 O O . ARG A 1 111 ? 11.889 -4.433 -18.320 1.00 87.50 111 ARG A O 1
ATOM 868 N N . ARG A 1 112 ? 13.128 -6.189 -17.634 1.00 88.69 112 ARG A N 1
ATOM 869 C CA . ARG A 1 112 ? 12.247 -7.224 -18.206 1.00 88.69 112 ARG A CA 1
ATOM 870 C C . ARG A 1 112 ? 10.866 -7.193 -17.558 1.00 88.69 112 ARG A C 1
ATOM 872 O O . ARG A 1 112 ? 9.876 -7.139 -18.282 1.00 88.69 112 ARG A O 1
ATOM 879 N N . LEU A 1 113 ? 10.804 -7.152 -16.227 1.00 87.25 113 LEU A N 1
ATOM 880 C CA . LEU A 1 113 ? 9.541 -7.030 -15.490 1.00 87.25 113 LEU A CA 1
ATOM 881 C C . LEU A 1 113 ? 8.772 -5.771 -15.907 1.00 87.25 113 LEU A C 1
ATOM 883 O O . LEU A 1 113 ? 7.609 -5.860 -16.293 1.00 87.25 113 LEU A O 1
ATOM 887 N N . LYS A 1 114 ? 9.445 -4.616 -15.940 1.00 86.38 114 LYS A N 1
ATOM 888 C CA . LYS A 1 114 ? 8.837 -3.354 -16.372 1.00 86.38 114 LYS A CA 1
ATOM 889 C C . LYS A 1 114 ? 8.319 -3.425 -17.812 1.00 86.38 114 LYS A C 1
ATOM 891 O O . LYS A 1 114 ? 7.208 -2.980 -18.075 1.00 86.38 114 LYS A O 1
ATOM 896 N N . SER A 1 115 ? 9.078 -4.018 -18.737 1.00 86.38 115 SER A N 1
ATOM 897 C CA . SER A 1 115 ? 8.635 -4.199 -20.130 1.00 86.38 115 SER A CA 1
ATOM 898 C C . SER A 1 115 ? 7.463 -5.172 -20.283 1.00 86.38 115 SER A C 1
ATOM 900 O O . SER A 1 115 ? 6.700 -5.050 -21.233 1.00 86.38 115 SER A O 1
ATOM 902 N N . ALA A 1 116 ? 7.299 -6.102 -19.341 1.00 85.94 116 ALA A N 1
ATOM 903 C CA . ALA A 1 116 ? 6.165 -7.017 -19.273 1.00 85.94 116 ALA A CA 1
ATOM 904 C C . ALA A 1 116 ? 4.939 -6.406 -18.562 1.00 85.94 116 ALA A C 1
ATOM 906 O O . ALA A 1 116 ? 3.975 -7.117 -18.303 1.00 85.94 116 ALA A O 1
ATOM 907 N N . GLY A 1 117 ? 4.974 -5.113 -18.212 1.00 86.06 117 GLY A N 1
ATOM 908 C CA . GLY A 1 117 ? 3.870 -4.431 -17.528 1.00 86.06 117 GLY A CA 1
ATOM 909 C C . GLY A 1 117 ? 3.745 -4.757 -16.036 1.00 86.06 117 GLY A C 1
ATOM 910 O O . GLY A 1 117 ? 2.752 -4.385 -15.413 1.00 86.06 117 GLY A O 1
ATOM 911 N N . VAL A 1 118 ? 4.739 -5.427 -15.442 1.00 91.56 118 VAL A N 1
ATOM 912 C CA . VAL A 1 118 ? 4.727 -5.779 -14.016 1.00 91.56 118 VAL A CA 1
ATOM 913 C C . VAL A 1 118 ? 4.841 -4.520 -13.156 1.00 91.56 118 VAL A C 1
ATOM 915 O O . VAL A 1 118 ? 5.673 -3.639 -13.397 1.00 91.56 118 VAL A O 1
ATOM 918 N N . ARG A 1 119 ? 4.009 -4.467 -12.115 1.00 92.06 119 ARG A N 1
ATOM 919 C CA . ARG A 1 119 ? 3.953 -3.405 -11.108 1.00 92.06 119 ARG A CA 1
ATOM 920 C C . ARG A 1 119 ? 4.313 -3.965 -9.741 1.00 92.06 119 ARG A C 1
ATOM 922 O O . ARG A 1 119 ? 4.050 -5.128 -9.450 1.00 92.06 119 ARG A O 1
ATOM 929 N N . GLN A 1 120 ? 4.875 -3.118 -8.889 1.00 92.81 120 GLN A N 1
ATOM 930 C CA . GLN A 1 120 ? 4.990 -3.428 -7.470 1.00 92.81 120 GLN A CA 1
ATOM 931 C C . GLN A 1 120 ? 3.649 -3.166 -6.793 1.00 92.81 120 GLN A C 1
ATOM 933 O O . GLN A 1 120 ? 2.988 -2.165 -7.091 1.00 92.81 120 GLN A O 1
ATOM 938 N N . PHE A 1 121 ? 3.272 -4.031 -5.856 1.00 95.12 121 PHE A N 1
ATOM 939 C CA . PHE A 1 121 ? 2.054 -3.862 -5.080 1.00 95.12 121 PHE A CA 1
ATOM 940 C C . PHE A 1 121 ? 2.282 -4.039 -3.580 1.00 95.12 121 PHE A C 1
ATOM 942 O O . PHE A 1 121 ? 3.140 -4.807 -3.140 1.00 95.12 121 PHE A O 1
ATOM 949 N N . CYS A 1 122 ? 1.453 -3.353 -2.799 1.00 96.19 122 CYS A N 1
ATOM 950 C CA . CYS A 1 122 ? 1.278 -3.591 -1.375 1.00 96.19 122 CYS A CA 1
ATOM 951 C C . CYS A 1 122 ? -0.219 -3.637 -1.064 1.00 96.19 122 CYS A C 1
ATOM 953 O O . CYS A 1 122 ? -0.926 -2.649 -1.238 1.00 96.19 122 CYS A O 1
ATOM 955 N N . GLU A 1 123 ? -0.691 -4.800 -0.634 1.00 96.75 123 GLU A N 1
ATOM 956 C CA . GLU A 1 123 ? -2.050 -5.083 -0.195 1.00 96.75 123 GLU A CA 1
ATOM 957 C C . GLU A 1 123 ? -2.087 -5.139 1.334 1.00 96.75 123 GLU A C 1
ATOM 959 O O . GLU A 1 123 ? -1.313 -5.859 1.969 1.00 96.75 123 GLU A O 1
ATOM 964 N N . ILE A 1 124 ? -3.019 -4.404 1.928 1.00 97.06 124 ILE A N 1
ATOM 965 C CA . ILE A 1 124 ? -3.263 -4.355 3.367 1.00 97.06 124 ILE A CA 1
ATOM 966 C C . ILE A 1 124 ? -4.733 -4.695 3.590 1.00 97.06 124 ILE A C 1
ATOM 968 O O . ILE A 1 124 ? -5.595 -4.122 2.929 1.00 97.06 124 ILE A O 1
ATOM 972 N N . LYS A 1 125 ? -5.029 -5.596 4.527 1.00 96.12 125 LYS A N 1
ATOM 973 C CA . LYS A 1 125 ? -6.388 -5.996 4.924 1.00 96.12 125 LYS A CA 1
ATOM 974 C C . LYS A 1 125 ? -6.705 -5.413 6.304 1.00 96.12 125 LYS A C 1
ATOM 976 O O . LYS A 1 125 ? -6.367 -6.037 7.310 1.00 96.12 125 LYS A O 1
ATOM 981 N N . PRO A 1 126 ? -7.336 -4.227 6.389 1.00 96.00 126 PRO A N 1
ATOM 982 C CA . PRO A 1 126 ? -7.495 -3.499 7.648 1.00 96.00 126 PRO A CA 1
ATOM 983 C C . PRO A 1 126 ? -8.223 -4.293 8.738 1.00 96.00 126 PRO A C 1
ATOM 985 O O . PRO A 1 126 ? -7.841 -4.215 9.900 1.00 96.00 126 PRO A O 1
ATOM 988 N N . ARG A 1 127 ? -9.195 -5.133 8.357 1.00 94.19 127 ARG A N 1
ATOM 989 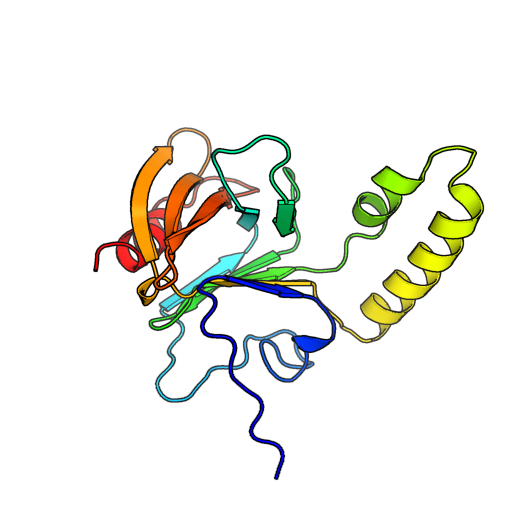C CA . ARG A 1 127 ? -9.976 -5.979 9.279 1.00 94.19 127 ARG A CA 1
ATOM 990 C C . ARG A 1 127 ? -9.157 -7.037 10.024 1.00 94.19 127 ARG A C 1
ATOM 992 O O . ARG A 1 127 ? -9.619 -7.539 11.042 1.00 94.19 127 ARG A O 1
ATOM 999 N N . ASN A 1 128 ? -7.959 -7.369 9.543 1.00 94.81 128 ASN A N 1
ATOM 1000 C CA . ASN A 1 128 ? -7.072 -8.311 10.226 1.00 94.81 128 ASN A CA 1
ATOM 1001 C C . ASN A 1 128 ? -6.251 -7.628 11.333 1.00 94.81 128 ASN A C 1
ATOM 1003 O O . ASN A 1 128 ? -5.541 -8.297 12.079 1.00 94.81 128 ASN A O 1
ATOM 1007 N N . PHE A 1 129 ? -6.339 -6.301 11.459 1.00 95.06 129 PHE A N 1
ATOM 1008 C CA . PHE A 1 129 ? -5.513 -5.540 12.377 1.00 95.06 129 PHE A CA 1
ATOM 1009 C C . PHE A 1 129 ? -6.285 -4.958 13.546 1.00 95.06 129 PHE A C 1
ATOM 1011 O O . PHE A 1 129 ? -7.326 -4.330 13.398 1.00 95.06 129 PHE A O 1
ATOM 1018 N N . ARG A 1 130 ? -5.653 -5.026 14.714 1.00 95.31 130 ARG A N 1
ATOM 1019 C CA . ARG A 1 130 ? -5.955 -4.164 15.849 1.00 95.31 130 ARG A CA 1
ATOM 1020 C C . ARG A 1 130 ? -4.985 -2.990 15.884 1.00 95.31 130 ARG A C 1
ATOM 1022 O O . ARG A 1 130 ? -3.767 -3.174 15.979 1.00 95.31 130 ARG A O 1
ATOM 1029 N N . VAL A 1 131 ? -5.522 -1.774 15.894 1.00 96.25 131 VAL A N 1
ATOM 1030 C CA . VAL A 1 131 ? -4.719 -0.551 16.008 1.00 96.25 131 VAL A CA 1
ATOM 1031 C C . VAL A 1 131 ? -4.137 -0.421 17.417 1.00 96.25 131 VAL A C 1
ATOM 1033 O O . VAL A 1 131 ? -4.859 -0.340 18.406 1.00 96.25 131 VAL A O 1
ATOM 1036 N N . VAL A 1 132 ? -2.808 -0.368 17.511 1.00 95.75 132 VAL A N 1
ATOM 1037 C CA . VAL A 1 132 ? -2.070 -0.061 18.750 1.00 95.75 132 VAL A CA 1
ATOM 1038 C C . VAL A 1 132 ? -1.784 1.429 18.852 1.00 95.75 132 VAL A C 1
ATOM 1040 O O . VAL A 1 132 ? -1.869 2.020 19.927 1.00 95.75 132 VAL A O 1
ATOM 1043 N N . ARG A 1 133 ? -1.388 2.040 17.736 1.00 95.88 133 ARG A N 1
ATOM 1044 C CA . ARG A 1 133 ? -1.123 3.474 17.647 1.00 95.88 133 ARG A CA 1
ATOM 1045 C C . ARG A 1 133 ? -1.501 3.965 16.265 1.00 95.88 133 ARG A C 1
ATOM 1047 O O . ARG A 1 133 ? -1.223 3.292 15.282 1.00 95.88 133 ARG A O 1
ATOM 1054 N N . MET A 1 134 ? -2.062 5.163 16.218 1.00 96.75 134 MET A N 1
ATOM 1055 C CA . MET A 1 134 ? -2.376 5.872 14.991 1.00 96.75 134 MET A CA 1
ATOM 1056 C C . MET A 1 134 ? -1.969 7.331 15.165 1.00 96.75 134 MET A C 1
ATOM 1058 O O . MET A 1 134 ? -2.337 7.967 16.156 1.00 96.75 134 MET A O 1
ATOM 1062 N N . LYS A 1 135 ? -1.163 7.851 14.242 1.00 96.12 135 LYS A N 1
ATOM 1063 C CA . LYS A 1 135 ? -0.714 9.242 14.236 1.00 96.12 135 LYS A CA 1
ATOM 1064 C C . LYS A 1 135 ? -0.971 9.834 12.859 1.00 96.12 135 LYS A C 1
ATOM 1066 O O . LYS A 1 135 ? -0.375 9.414 11.878 1.00 96.12 135 LYS A O 1
ATOM 1071 N N . ARG A 1 136 ? -1.832 10.844 12.812 1.00 94.94 136 ARG A N 1
ATOM 1072 C CA . ARG A 1 136 ? -2.188 11.575 11.595 1.00 94.94 136 ARG A CA 1
ATOM 1073 C C . ARG A 1 136 ? -1.523 12.949 11.578 1.00 94.94 136 ARG A C 1
ATOM 1075 O O . ARG A 1 136 ? -1.393 13.590 12.622 1.00 94.94 136 ARG A O 1
ATOM 1082 N N . LEU A 1 137 ? -1.124 13.397 10.393 1.00 92.06 137 LEU A N 1
ATOM 1083 C CA . LEU A 1 137 ? -0.673 14.758 10.125 1.00 92.06 137 LEU A CA 1
ATOM 1084 C C . LEU A 1 137 ? -1.252 15.223 8.784 1.00 92.06 137 LEU A C 1
ATOM 1086 O O . LEU A 1 137 ? -1.047 14.571 7.768 1.00 92.06 137 LEU A O 1
ATOM 1090 N N . ASP A 1 138 ? -1.954 16.354 8.794 1.00 85.50 138 ASP A N 1
ATOM 1091 C CA . ASP A 1 138 ? -2.691 16.913 7.651 1.00 85.50 138 ASP A CA 1
ATOM 1092 C C . ASP A 1 138 ? -2.499 18.436 7.521 1.00 85.50 138 ASP A C 1
ATOM 1094 O O . ASP A 1 138 ? -3.422 19.182 7.210 1.00 85.50 138 ASP A O 1
ATOM 1098 N N . ARG A 1 139 ? -1.277 18.924 7.782 1.00 82.38 139 ARG A N 1
ATOM 1099 C CA . ARG A 1 139 ? -0.948 20.362 7.692 1.00 82.38 139 ARG A CA 1
ATOM 1100 C C . ARG A 1 139 ? -0.328 20.765 6.359 1.00 82.38 139 ARG A C 1
ATOM 1102 O O . ARG A 1 139 ? -0.897 21.550 5.618 1.00 82.38 139 ARG A O 1
ATOM 1109 N N . ARG A 1 140 ? 0.887 20.283 6.092 1.00 83.12 140 ARG A N 1
ATOM 1110 C CA . ARG A 1 140 ? 1.631 20.554 4.844 1.00 83.12 140 ARG A CA 1
ATOM 1111 C C . ARG A 1 140 ? 1.682 19.342 3.915 1.00 83.12 140 ARG A C 1
ATOM 1113 O O . ARG A 1 140 ? 2.022 19.485 2.752 1.00 83.12 140 ARG A O 1
ATOM 1120 N N . TRP A 1 141 ? 1.352 18.177 4.461 1.00 86.56 141 TRP A N 1
ATOM 1121 C CA . TRP A 1 141 ? 1.416 16.870 3.827 1.00 86.56 141 TRP A CA 1
ATOM 1122 C C . TRP A 1 141 ? 0.273 16.038 4.400 1.00 86.56 141 TRP A C 1
ATOM 1124 O O . TRP A 1 141 ? -0.083 16.241 5.565 1.00 86.56 141 TRP A O 1
ATOM 1134 N N . SER A 1 142 ? -0.270 15.122 3.604 1.00 92.81 142 SER A N 1
ATOM 1135 C CA . SER A 1 142 ? -1.188 14.092 4.086 1.00 92.81 142 SER A CA 1
ATOM 1136 C C . SER A 1 142 ? -0.396 12.859 4.501 1.00 92.81 142 SER A C 1
ATOM 1138 O O . SER A 1 142 ? 0.199 12.198 3.654 1.00 92.81 142 SER A O 1
ATOM 1140 N N . TRP A 1 143 ? -0.373 12.553 5.796 1.00 94.62 143 TRP A N 1
ATOM 1141 C CA . TRP A 1 143 ? 0.422 11.464 6.349 1.00 94.62 143 TRP A CA 1
ATOM 1142 C C . TRP A 1 143 ? -0.300 10.734 7.489 1.00 94.62 143 TRP A C 1
ATOM 1144 O O . TRP A 1 143 ? -0.932 11.363 8.347 1.00 94.62 143 TRP A O 1
ATOM 1154 N N . LEU A 1 144 ? -0.178 9.407 7.511 1.00 96.38 144 LEU A N 1
ATOM 1155 C CA . LEU A 1 144 ? -0.723 8.525 8.541 1.00 96.38 144 LEU A CA 1
ATOM 1156 C C . LEU A 1 144 ? 0.291 7.437 8.894 1.00 96.38 144 LEU A C 1
ATOM 1158 O O . LEU A 1 144 ? 0.662 6.642 8.040 1.00 96.38 144 LEU A O 1
ATOM 1162 N N . ASP A 1 145 ? 0.678 7.372 10.160 1.00 96.31 145 ASP A N 1
ATOM 1163 C CA . ASP A 1 145 ? 1.503 6.305 10.730 1.00 96.31 145 ASP A CA 1
ATOM 1164 C C . ASP A 1 145 ? 0.669 5.422 11.647 1.00 96.31 145 ASP A C 1
ATOM 1166 O O . ASP A 1 145 ? -0.057 5.908 12.526 1.00 96.31 145 ASP A O 1
ATOM 1170 N N . LEU A 1 146 ? 0.779 4.119 11.429 1.00 96.75 146 LEU A N 1
ATOM 1171 C CA . LEU A 1 146 ? 0.025 3.085 12.109 1.00 96.75 146 LEU A CA 1
ATOM 1172 C C . LEU A 1 146 ? 0.969 2.056 12.714 1.00 96.75 146 LEU A C 1
ATOM 1174 O O . LEU A 1 146 ? 1.870 1.542 12.059 1.00 96.75 146 LEU A O 1
ATOM 1178 N N . ARG A 1 147 ? 0.674 1.665 13.951 1.00 95.94 147 ARG A N 1
ATOM 1179 C CA . ARG A 1 147 ? 1.209 0.450 14.570 1.00 95.94 147 ARG A CA 1
ATOM 1180 C C . ARG A 1 147 ? 0.061 -0.515 14.784 1.00 95.94 147 ARG A C 1
ATOM 1182 O O . ARG A 1 147 ? -0.863 -0.198 15.533 1.00 95.94 147 ARG A O 1
ATOM 1189 N N . LEU A 1 148 ? 0.126 -1.664 14.124 1.00 95.31 148 LEU A N 1
ATOM 1190 C CA . LEU A 1 148 ? -0.966 -2.625 13.964 1.00 95.31 148 LEU A CA 1
ATOM 1191 C C . LEU A 1 148 ? -0.612 -4.060 14.400 1.00 95.31 148 LEU A C 1
ATOM 1193 O O . LEU A 1 148 ? 0.320 -4.677 13.886 1.00 95.31 148 LEU A O 1
ATOM 1197 N N . LEU A 1 149 ? -1.371 -4.636 15.328 1.00 94.56 149 LEU A N 1
ATOM 1198 C CA . LEU A 1 149 ? -1.252 -6.065 15.637 1.00 94.56 149 LEU A CA 1
ATOM 1199 C C . LEU A 1 149 ? -2.153 -6.861 14.702 1.00 94.56 149 LEU A C 1
ATOM 1201 O O . LEU A 1 149 ? -3.356 -6.631 14.709 1.00 94.56 149 LEU A O 1
ATOM 1205 N N . ASP A 1 150 ? -1.576 -7.772 13.928 1.00 93.75 150 ASP A N 1
ATOM 1206 C CA . ASP A 1 150 ? -2.322 -8.733 13.108 1.00 93.75 150 ASP A CA 1
ATOM 1207 C C . ASP A 1 150 ? -3.027 -9.780 13.988 1.00 93.75 150 ASP A C 1
ATOM 1209 O O . ASP A 1 150 ? -2.712 -9.906 15.181 1.00 93.75 150 ASP A O 1
ATOM 1213 N N . VAL A 1 151 ? -3.921 -10.575 13.399 1.00 91.56 151 VAL A N 1
ATOM 1214 C CA . VAL A 1 151 ? -4.635 -11.680 14.071 1.00 91.56 151 VAL A CA 1
ATOM 1215 C C . VAL A 1 151 ? -3.678 -12.677 14.732 1.00 91.56 151 VAL A C 1
ATOM 1217 O O . VAL A 1 151 ? -3.937 -13.159 15.833 1.00 91.56 151 VAL A O 1
ATOM 1220 N N . ASP A 1 152 ? -2.511 -12.889 14.120 1.00 90.06 152 ASP A N 1
ATOM 1221 C CA . ASP A 1 152 ? -1.456 -13.778 14.614 1.00 90.06 152 ASP A CA 1
ATOM 1222 C C . ASP A 1 152 ? -0.493 -13.082 15.605 1.00 90.06 152 ASP A C 1
ATOM 1224 O O . ASP A 1 152 ? 0.595 -13.577 15.899 1.00 90.06 152 ASP A O 1
ATOM 1228 N N . ASN A 1 153 ? -0.862 -11.906 16.130 1.00 89.50 153 ASN A N 1
ATOM 1229 C CA . ASN A 1 153 ? -0.041 -11.031 16.985 1.00 89.50 153 ASN A CA 1
ATOM 1230 C C . ASN A 1 153 ? 1.266 -10.523 16.345 1.00 89.50 153 ASN A C 1
ATOM 1232 O O . ASN A 1 153 ? 2.134 -9.963 17.033 1.00 89.50 153 ASN A O 1
ATOM 1236 N N . THR A 1 154 ? 1.404 -10.661 15.028 1.00 91.25 154 THR A N 1
ATOM 1237 C CA . THR A 1 154 ? 2.499 -10.057 14.269 1.00 91.25 154 THR A CA 1
ATOM 1238 C C . THR A 1 154 ? 2.364 -8.534 14.293 1.00 91.25 154 THR A C 1
ATOM 1240 O O . THR A 1 154 ? 1.271 -7.979 14.220 1.00 91.25 154 THR A O 1
ATOM 1243 N N . ARG A 1 155 ? 3.490 -7.836 14.447 1.00 93.44 155 ARG A N 1
ATOM 1244 C CA . ARG A 1 155 ? 3.549 -6.379 14.625 1.00 93.44 155 ARG A CA 1
ATOM 1245 C C . ARG A 1 155 ? 3.918 -5.706 13.304 1.00 93.44 155 ARG A C 1
ATOM 1247 O O . ARG A 1 155 ? 4.994 -5.986 12.802 1.00 93.44 155 ARG A O 1
ATOM 1254 N N . TYR A 1 156 ? 3.103 -4.792 12.793 1.00 94.56 156 TYR A N 1
ATOM 1255 C CA . TYR A 1 156 ? 3.378 -4.002 11.583 1.00 94.56 156 TYR A CA 1
ATOM 1256 C C . TYR A 1 156 ? 3.406 -2.487 11.826 1.00 94.56 156 TYR A C 1
ATOM 1258 O O . TYR A 1 156 ? 2.471 -1.939 12.415 1.00 94.56 156 TYR A O 1
ATOM 1266 N N . GLU A 1 157 ? 4.480 -1.808 11.419 1.00 95.31 157 GLU A N 1
ATOM 1267 C CA . GLU A 1 157 ? 4.462 -0.347 11.244 1.00 95.31 157 GLU A CA 1
ATOM 1268 C C . GLU A 1 157 ? 4.101 -0.074 9.789 1.00 95.31 157 GLU A C 1
ATOM 1270 O O . GLU A 1 157 ? 4.773 -0.585 8.892 1.00 95.31 157 GLU A O 1
ATOM 1275 N N . ILE A 1 158 ? 3.022 0.673 9.564 1.00 96.12 158 ILE A N 1
ATOM 1276 C CA . ILE A 1 158 ? 2.557 1.049 8.231 1.00 96.12 158 ILE A CA 1
ATOM 1277 C C . ILE A 1 158 ? 2.458 2.563 8.179 1.00 96.12 158 ILE A C 1
ATOM 1279 O O . ILE A 1 158 ? 1.713 3.169 8.948 1.00 96.12 158 ILE A O 1
ATOM 1283 N N . THR A 1 159 ? 3.178 3.163 7.242 1.00 95.75 159 THR A N 1
ATOM 1284 C CA . THR A 1 159 ? 3.084 4.589 6.951 1.00 95.75 159 THR A CA 1
ATOM 1285 C C . THR A 1 159 ? 2.431 4.790 5.595 1.00 95.75 159 THR A C 1
ATOM 1287 O O . THR A 1 159 ? 2.918 4.260 4.605 1.00 95.75 159 THR A O 1
ATOM 1290 N N . PHE A 1 160 ? 1.373 5.596 5.545 1.00 96.12 160 PHE A N 1
ATOM 1291 C CA . PHE A 1 160 ? 0.796 6.138 4.319 1.00 96.12 160 PHE A CA 1
ATOM 1292 C C . PHE A 1 160 ? 1.206 7.601 4.179 1.00 96.12 160 PHE A C 1
ATOM 1294 O O . PHE A 1 160 ? 1.023 8.392 5.109 1.00 96.12 160 PHE A O 1
ATOM 1301 N N . ALA A 1 161 ? 1.717 7.985 3.015 1.00 94.75 161 ALA A N 1
ATOM 1302 C CA . ALA A 1 161 ? 2.127 9.356 2.744 1.00 94.75 161 ALA A CA 1
ATOM 1303 C C . ALA A 1 161 ? 1.681 9.797 1.351 1.00 94.75 161 ALA A C 1
ATOM 1305 O O . ALA A 1 161 ? 1.957 9.125 0.362 1.00 94.75 161 ALA A O 1
ATOM 1306 N N . LYS A 1 162 ? 1.036 10.957 1.249 1.00 94.19 162 LYS A N 1
ATOM 1307 C CA . LYS A 1 162 ? 0.831 11.619 -0.037 1.00 94.19 162 LYS A CA 1
ATOM 1308 C C . LYS A 1 162 ? 2.170 12.179 -0.507 1.00 94.19 162 LYS A C 1
ATOM 1310 O O . LYS A 1 162 ? 2.819 12.930 0.222 1.00 94.19 162 LYS A O 1
ATOM 1315 N N . THR A 1 163 ? 2.577 11.827 -1.719 1.00 90.44 163 THR A N 1
ATOM 1316 C CA . THR A 1 163 ? 3.859 12.267 -2.276 1.00 90.44 163 THR A CA 1
ATOM 1317 C C . THR A 1 163 ? 3.788 13.688 -2.819 1.00 90.44 163 THR A C 1
ATOM 1319 O O . THR A 1 163 ? 4.805 14.371 -2.878 1.00 90.44 163 THR A O 1
ATOM 1322 N N . GLU A 1 164 ? 2.590 14.141 -3.208 1.00 86.06 164 GLU A N 1
ATOM 1323 C CA . GLU A 1 164 ? 2.350 15.480 -3.747 1.00 86.06 164 GLU A CA 1
ATOM 1324 C C . GLU A 1 164 ? 1.038 16.080 -3.232 1.00 86.06 164 GLU A C 1
ATOM 1326 O O . GLU A 1 164 ? -0.042 15.516 -3.417 1.00 86.06 164 GLU A O 1
ATOM 1331 N N . GLY A 1 165 ? 1.136 17.264 -2.626 1.00 85.94 165 GLY A N 1
ATOM 1332 C CA . GLY A 1 165 ? -0.017 18.030 -2.165 1.00 85.94 165 GLY A CA 1
ATOM 1333 C C . GLY A 1 165 ? -0.685 17.484 -0.899 1.00 85.94 165 GLY A C 1
ATOM 1334 O O . GLY A 1 165 ? -0.126 16.686 -0.143 1.00 85.94 165 GLY A O 1
ATOM 1335 N N . LEU A 1 166 ? -1.897 17.979 -0.656 1.00 93.31 166 LEU A N 1
ATOM 1336 C CA . LEU A 1 166 ? -2.757 17.580 0.453 1.00 93.31 166 LEU A CA 1
ATOM 1337 C C . LEU A 1 166 ? -3.931 16.765 -0.078 1.00 93.31 166 LEU A C 1
ATOM 1339 O O . LEU A 1 166 ? -4.513 17.089 -1.107 1.00 93.31 166 LEU A O 1
ATOM 1343 N N . ASP A 1 167 ? -4.298 15.733 0.668 1.00 94.38 167 ASP A N 1
ATOM 1344 C CA . ASP A 1 167 ? -5.447 14.877 0.384 1.00 94.38 167 ASP A CA 1
ATOM 1345 C C . ASP A 1 167 ? -6.028 14.345 1.713 1.00 94.38 167 ASP A C 1
ATOM 1347 O O . ASP A 1 167 ? -5.818 13.185 2.092 1.00 94.38 167 ASP A O 1
ATOM 1351 N N . PRO A 1 168 ? -6.637 15.226 2.531 1.00 94.81 168 PRO A N 1
ATOM 1352 C CA . PRO A 1 168 ? -7.147 14.866 3.855 1.00 94.81 168 PRO A CA 1
ATOM 1353 C C . PRO A 1 168 ? -8.383 13.962 3.785 1.00 94.81 168 PRO A C 1
ATOM 1355 O O . PRO A 1 168 ? -8.674 13.230 4.732 1.00 94.81 168 PRO A O 1
ATOM 1358 N N . GLU A 1 169 ? -9.109 13.997 2.671 1.00 94.88 169 GLU A N 1
ATOM 1359 C CA . GLU A 1 169 ? -10.278 13.156 2.438 1.00 94.88 169 GLU A CA 1
ATOM 1360 C C . GLU A 1 169 ? -9.859 11.689 2.290 1.00 94.88 169 GLU A C 1
ATOM 1362 O O . GLU A 1 169 ? -10.372 10.826 3.002 1.00 94.88 169 GLU A O 1
ATOM 1367 N N . THR A 1 170 ? -8.849 11.410 1.457 1.00 96.25 170 THR A N 1
ATOM 1368 C CA . THR A 1 170 ? -8.303 10.053 1.310 1.00 96.25 170 THR A CA 1
ATOM 1369 C C . THR A 1 170 ? -7.678 9.559 2.617 1.00 96.25 170 THR A C 1
ATOM 1371 O O . THR A 1 170 ? -7.926 8.421 3.001 1.00 96.25 170 THR A O 1
ATOM 1374 N N . LEU A 1 171 ? -6.967 10.412 3.373 1.00 95.31 171 LEU A N 1
ATOM 1375 C CA . LEU A 1 171 ? -6.504 10.052 4.727 1.00 95.31 171 LEU A CA 1
ATOM 1376 C C . LEU A 1 171 ? -7.646 9.624 5.646 1.00 95.31 171 LEU A C 1
ATOM 1378 O O . LEU A 1 171 ? -7.505 8.666 6.400 1.00 95.31 171 LEU A O 1
ATOM 1382 N N . THR A 1 172 ? -8.753 10.365 5.620 1.00 96.25 172 THR A N 1
ATOM 1383 C CA . THR A 1 172 ? -9.917 10.082 6.465 1.00 96.25 172 THR A CA 1
ATOM 1384 C C . THR A 1 172 ? -10.532 8.742 6.088 1.00 96.25 172 THR A C 1
ATOM 1386 O O . THR A 1 172 ? -10.862 7.959 6.975 1.00 96.25 172 THR A O 1
ATOM 1389 N N . LEU A 1 173 ? -10.599 8.440 4.791 1.00 96.94 173 LEU A N 1
ATOM 1390 C CA . LEU A 1 173 ? -11.082 7.154 4.308 1.00 96.94 173 LEU A CA 1
ATOM 1391 C C . LEU A 1 173 ? -10.156 5.998 4.714 1.00 96.94 173 LEU A C 1
ATOM 1393 O O . LEU A 1 173 ? -10.650 5.003 5.236 1.00 96.94 173 LEU A O 1
ATOM 1397 N N . ILE A 1 174 ? -8.832 6.141 4.558 1.00 96.94 174 ILE A N 1
ATOM 1398 C CA . ILE A 1 174 ? -7.847 5.150 5.038 1.00 96.94 174 ILE A CA 1
ATOM 1399 C C . ILE A 1 174 ? -8.036 4.920 6.536 1.00 96.94 174 ILE A C 1
ATOM 1401 O O . ILE A 1 174 ? -8.116 3.784 6.987 1.00 96.94 174 ILE A O 1
ATOM 1405 N N . GLN A 1 175 ? -8.131 6.002 7.309 1.00 96.19 175 GLN A N 1
ATOM 1406 C CA . GLN A 1 175 ? -8.285 5.942 8.756 1.00 96.19 175 GLN A CA 1
ATOM 1407 C C . GLN A 1 175 ? -9.541 5.165 9.164 1.00 96.19 175 GLN A C 1
ATOM 1409 O O . GLN A 1 175 ? -9.461 4.320 10.053 1.00 96.19 175 GLN A O 1
ATOM 1414 N N . ALA A 1 176 ? -10.672 5.427 8.503 1.00 96.38 176 ALA A N 1
ATOM 1415 C CA . ALA A 1 176 ? -11.943 4.765 8.778 1.00 96.38 176 ALA A CA 1
ATOM 1416 C C . ALA A 1 176 ? -11.865 3.241 8.591 1.00 96.38 176 ALA A C 1
ATOM 1418 O O . ALA A 1 176 ? -12.476 2.511 9.366 1.00 96.38 176 ALA A O 1
ATOM 1419 N N . GLN A 1 177 ? -11.051 2.752 7.646 1.00 96.38 177 GLN A N 1
ATOM 1420 C CA . GLN A 1 177 ? -10.875 1.310 7.429 1.00 96.38 177 GLN A CA 1
ATOM 1421 C C . GLN A 1 177 ? -10.260 0.575 8.634 1.00 96.38 177 GLN A C 1
ATOM 1423 O O . GLN A 1 177 ? -10.421 -0.635 8.759 1.00 96.38 177 GLN A O 1
ATOM 1428 N N . PHE A 1 178 ? -9.559 1.277 9.530 1.00 95.25 178 PHE A N 1
ATOM 1429 C CA . PHE A 1 178 ? -8.904 0.687 10.706 1.00 95.25 178 PHE A CA 1
ATOM 1430 C C . PHE A 1 178 ? -9.671 0.920 12.022 1.00 95.25 178 PHE A C 1
ATOM 1432 O O . PHE A 1 178 ? -9.122 0.675 13.094 1.00 95.25 178 PHE A O 1
ATOM 1439 N N . GLN A 1 179 ? -10.903 1.437 11.975 1.00 89.25 179 GLN A N 1
ATOM 1440 C CA . GLN A 1 179 ? -11.694 1.790 13.168 1.00 89.25 179 GLN A CA 1
ATOM 1441 C C . GLN A 1 179 ? -12.719 0.720 13.590 1.00 89.25 179 GLN A C 1
ATOM 1443 O O . GLN A 1 179 ? -13.610 1.019 14.385 1.00 89.25 179 GLN A O 1
ATOM 1448 N N . HIS A 1 180 ? -12.602 -0.500 13.063 1.00 72.69 180 HIS A N 1
ATOM 1449 C CA . HIS A 1 180 ? -13.505 -1.617 13.353 1.00 72.69 180 HIS A CA 1
ATOM 1450 C C . HIS A 1 180 ? -13.135 -2.390 14.624 1.00 72.69 180 HIS A C 1
ATOM 1452 O O . HIS A 1 180 ? -11.932 -2.442 14.970 1.00 72.69 180 HIS A O 1
#

Secondary structure (DSSP, 8-state):
---------SEEEESGGGBTTTB-TTS-B-PPTT--EEEEEESEEEEEEE-SSSSSPEEEE---SS---EEEEEESS-EEEEEE--HHHHHHTT-STTTHHHHHHHHHHHHHHHHTT-EEEEEE-GGGEEEEEEEEEESSSEEEEEEEEETT--EEEEEEEESSS--HHHHHHHHHHT--